Protein 5YMA (pdb70)

Structure (mmCIF, N/CA/C/O backbone):
data_5YMA
#
_entry.id   5YMA
#
_cell.length_a   99.122
_cell.length_b   99.122
_cell.length_c   90.179
_cell.angle_alpha   90.00
_cell.angle_beta   90.00
_cell.angle_gamma   120.00
#
_symmetry.space_group_name_H-M   'P 62'
#
loop_
_atom_site.group_PDB
_atom_site.id
_atom_site.type_symbol
_atom_site.label_atom_id
_atom_site.label_alt_id
_atom_site.label_comp_id
_atom_site.label_asym_id
_atom_site.label_entity_id
_atom_site.label_seq_id
_atom_site.pdbx_PDB_ins_code
_atom_site.Cartn_x
_atom_site.Cartn_y
_atom_site.Cartn_z
_atom_site.occupancy
_atom_site.B_iso_or_equiv
_atom_site.auth_seq_id
_atom_site.auth_comp_id
_atom_site.auth_asym_id
_atom_site.auth_atom_id
_atom_site.pdbx_PDB_model_num
ATOM 1 N N . GLU A 1 47 ? 34.765 34.054 7.677 1.00 24.28 47 GLU A N 1
ATOM 2 C CA . GLU A 1 47 ? 34.099 32.974 6.934 1.00 28.57 47 GLU A CA 1
ATOM 3 C C . GLU A 1 47 ? 32.592 33.237 6.754 1.00 24.92 47 GLU A C 1
ATOM 4 O O . GLU A 1 47 ? 31.948 33.741 7.671 1.00 25.25 47 GLU A O 1
ATOM 10 N N . SER A 1 48 ? 32.026 32.899 5.589 1.00 21.54 48 SER A N 1
ATOM 11 C CA . SER A 1 48 ? 30.613 33.159 5.316 1.00 20.41 48 SER A CA 1
ATOM 12 C C . SER A 1 48 ? 29.772 31.939 5.694 1.00 21.94 48 SER A C 1
ATOM 13 O O . SER A 1 48 ? 30.296 30.929 6.166 1.00 25.61 48 SER A O 1
ATOM 16 N N . LEU A 1 49 ? 28.448 32.016 5.508 1.00 19.27 49 LEU A N 1
ATOM 17 C CA . LEU A 1 49 ? 27.629 30.862 5.875 1.00 19.31 49 LEU A CA 1
ATOM 18 C C . LEU A 1 49 ? 27.923 29.683 4.954 1.00 21.44 49 LEU A C 1
ATOM 19 O O . LEU A 1 49 ? 28.221 28.577 5.423 1.00 19.54 49 LEU A O 1
ATOM 24 N N . GLY A 1 50 ? 27.871 29.915 3.634 1.00 21.11 50 GLY A N 1
ATOM 25 C CA . GLY A 1 50 ? 28.136 28.848 2.679 1.00 17.23 50 GLY A CA 1
ATOM 26 C C . GLY A 1 50 ? 29.507 28.227 2.841 1.00 15.02 50 GLY A C 1
ATOM 27 O O . GLY A 1 50 ? 29.699 27.045 2.546 1.00 16.95 50 GLY A O 1
ATOM 28 N N . ALA A 1 51 ? 30.478 29.000 3.314 1.00 13.97 51 ALA A N 1
ATOM 29 C CA . ALA A 1 51 ? 31.774 28.408 3.617 1.00 13.76 51 ALA A CA 1
ATOM 30 C C . ALA A 1 51 ? 31.686 27.472 4.812 1.00 16.29 51 ALA A C 1
ATOM 31 O O . ALA A 1 51 ? 32.275 26.389 4.794 1.00 17.61 51 ALA A O 1
ATOM 33 N N . ILE A 1 52 ? 30.964 27.869 5.864 1.00 18.62 52 ILE A N 1
ATOM 34 C CA . ILE A 1 52 ? 30.829 26.991 7.024 1.00 19.25 52 ILE A CA 1
ATOM 35 C C . ILE A 1 52 ? 30.002 25.772 6.665 1.00 18.50 52 ILE A C 1
ATOM 36 O O . ILE A 1 52 ? 30.308 24.649 7.087 1.00 18.91 52 ILE A O 1
ATOM 41 N N . LYS A 1 53 ? 28.929 25.974 5.904 1.00 16.76 53 LYS A N 1
ATOM 42 C CA . LYS A 1 53 ? 28.153 24.834 5.453 1.00 16.74 53 LYS A CA 1
ATOM 43 C C . LYS A 1 53 ? 29.033 23.864 4.678 1.00 19.83 53 LYS A C 1
ATOM 44 O O . LYS A 1 53 ? 29.004 22.657 4.937 1.00 26.54 53 LYS A O 1
ATOM 50 N N . LYS A 1 54 ? 29.886 24.372 3.783 1.00 16.81 54 LYS A N 1
ATOM 51 C CA . LYS A 1 54 ? 30.734 23.469 3.005 1.00 16.95 54 LYS A CA 1
ATOM 52 C C . LYS A 1 54 ? 31.755 22.739 3.891 1.00 17.61 54 LYS A C 1
ATOM 53 O O . LYS A 1 54 ? 31.937 21.526 3.748 1.00 16.33 54 LYS A O 1
ATOM 59 N N . ARG A 1 55 ? 32.410 23.442 4.832 1.00 19.09 55 ARG A N 1
ATOM 60 C CA . ARG A 1 55 ? 33.354 22.771 5.733 1.00 16.18 55 ARG A CA 1
ATOM 61 C C . ARG A 1 55 ? 32.678 21.669 6.524 1.00 18.64 55 ARG A C 1
ATOM 62 O O . ARG A 1 55 ? 33.304 20.653 6.837 1.00 20.50 55 ARG A O 1
ATOM 70 N N . ALA A 1 56 ? 31.410 21.853 6.867 1.00 19.53 56 ALA A N 1
ATOM 71 C CA . ALA A 1 56 ? 30.718 20.852 7.662 1.00 22.13 56 ALA A CA 1
ATOM 72 C C . ALA A 1 56 ? 30.271 19.675 6.803 1.00 22.31 56 ALA A C 1
ATOM 73 O O . ALA A 1 56 ? 30.554 18.521 7.134 1.00 25.73 56 ALA A O 1
ATOM 75 N N . ARG A 1 57 ? 29.580 19.944 5.692 1.00 21.19 57 ARG A N 1
ATOM 76 C CA . ARG A 1 57 ? 29.210 18.859 4.788 1.00 24.41 57 ARG A CA 1
ATOM 77 C C . ARG A 1 57 ? 30.431 18.090 4.312 1.00 23.12 57 ARG A C 1
ATOM 78 O O . ARG A 1 57 ? 30.312 16.916 3.949 1.00 27.08 57 ARG A O 1
ATOM 86 N N . ALA A 1 58 ? 31.604 18.719 4.332 1.00 23.57 58 ALA A N 1
ATOM 87 C CA . ALA A 1 58 ? 32.847 18.062 3.965 1.00 16.95 58 ALA A CA 1
ATOM 88 C C . ALA A 1 58 ? 33.419 17.243 5.109 1.00 18.62 58 ALA A C 1
ATOM 89 O O . ALA A 1 58 ? 33.882 16.127 4.880 1.00 24.28 58 ALA A O 1
ATOM 91 N N . ILE A 1 59 ? 33.403 17.769 6.338 1.00 21.08 59 ILE A N 1
ATOM 92 C CA . ILE A 1 59 ? 33.925 17.009 7.474 1.00 22.08 59 ILE A CA 1
ATOM 93 C C . ILE A 1 59 ? 33.093 15.760 7.722 1.00 25.32 59 ILE A C 1
ATOM 94 O O . ILE A 1 59 ? 33.611 14.739 8.194 1.00 26.61 59 ILE A O 1
ATOM 99 N N . GLU A 1 60 ? 31.802 15.802 7.395 1.00 27.34 60 GLU A N 1
ATOM 100 C CA . GLU A 1 60 ? 30.991 14.601 7.539 1.00 28.59 60 GLU A CA 1
ATOM 101 C C . GLU A 1 60 ? 31.254 13.611 6.403 1.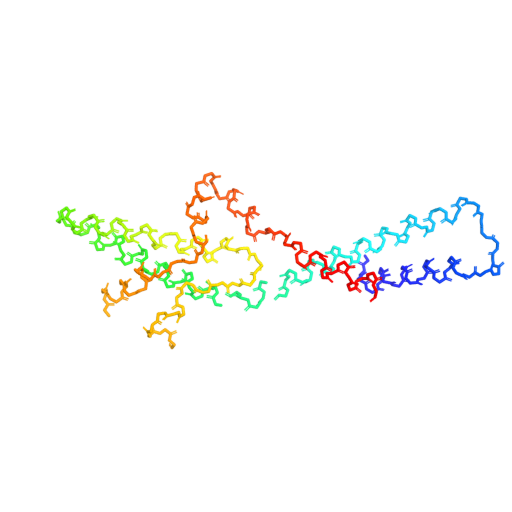00 33.67 60 GLU A C 1
ATOM 102 O O . GLU A 1 60 ? 31.576 12.447 6.666 1.00 41.23 60 GLU A O 1
ATOM 108 N N . ARG A 1 61 ? 31.171 14.058 5.135 1.00 32.65 61 ARG A N 1
ATOM 109 C CA . ARG A 1 61 ? 31.532 13.199 4.004 1.00 25.78 61 ARG A CA 1
ATOM 110 C C . ARG A 1 61 ? 32.908 12.576 4.195 1.00 28.97 61 ARG A C 1
ATOM 111 O O . ARG A 1 61 ? 33.199 11.536 3.603 1.00 38.46 61 ARG A O 1
ATOM 119 N N . LEU A 1 62 ? 33.736 13.155 5.062 1.00 27.10 62 LEU A N 1
ATOM 120 C CA . LEU A 1 62 ? 35.071 12.641 5.320 1.00 27.30 62 LEU A CA 1
ATOM 121 C C . LEU A 1 62 ? 35.060 11.522 6.352 1.00 37.37 62 LEU A C 1
ATOM 122 O O . LEU A 1 62 ? 35.777 10.529 6.199 1.00 51.30 62 LEU A O 1
ATOM 127 N N . LEU A 1 63 ? 34.272 11.662 7.417 1.00 38.35 63 LEU A N 1
ATOM 128 C CA . LEU A 1 63 ? 34.148 10.570 8.378 1.00 40.20 63 LEU A CA 1
ATOM 129 C C . LEU A 1 63 ? 33.495 9.353 7.740 1.00 45.77 63 LEU A C 1
ATOM 130 O O . LEU A 1 63 ? 33.903 8.212 7.996 1.00 52.59 63 LEU A O 1
ATOM 135 N N . ALA A 1 64 ? 32.491 9.587 6.886 1.00 43.76 64 ALA A N 1
ATOM 136 C CA . ALA A 1 64 ? 31.811 8.531 6.145 1.00 46.93 64 ALA A CA 1
ATOM 137 C C . ALA A 1 64 ? 32.670 7.912 5.049 1.00 61.71 64 ALA A C 1
ATOM 138 O O . ALA A 1 64 ? 32.303 6.851 4.529 1.00 61.87 64 ALA A O 1
ATOM 140 N N . ARG A 1 65 ? 33.773 8.558 4.656 1.00 70.33 65 ARG A N 1
ATOM 141 C CA . ARG A 1 65 ? 34.665 7.981 3.653 1.00 65.55 65 ARG A CA 1
ATOM 142 C C . ARG A 1 65 ? 35.448 6.848 4.305 1.00 70.84 65 ARG A C 1
ATOM 143 O O . ARG A 1 65 ? 36.259 7.076 5.213 1.00 57.63 65 ARG A O 1
ATOM 151 N N . ASP A 1 66 ? 35.182 5.620 3.843 1.00 83.27 66 ASP A N 1
ATOM 152 C CA . ASP A 1 66 ? 35.683 4.413 4.491 1.00 77.29 66 ASP A CA 1
ATOM 153 C C . ASP A 1 66 ? 37.153 4.164 4.173 1.00 79.23 66 ASP A C 1
ATOM 154 O O . ASP A 1 66 ? 37.950 3.924 5.089 1.00 74.86 66 ASP A O 1
ATOM 159 N N . ASN A 1 67 ? 37.522 4.227 2.880 1.00 87.77 67 ASN A N 1
ATOM 160 C CA . ASN A 1 67 ? 38.856 3.911 2.352 1.00 78.27 67 ASN A CA 1
ATOM 161 C C . ASN A 1 67 ? 39.985 4.354 3.290 1.00 69.12 67 ASN A C 1
ATOM 162 O O . ASN A 1 67 ? 40.719 3.523 3.841 1.00 58.28 67 ASN A O 1
ATOM 167 N N . LEU A 1 68 ? 40.121 5.662 3.481 1.00 75.97 68 LEU A N 1
ATOM 168 C CA . LEU A 1 68 ? 41.111 6.218 4.395 1.00 71.46 68 LEU A CA 1
ATOM 169 C C . LEU A 1 68 ? 40.947 5.650 5.792 1.00 71.85 68 LEU A C 1
ATOM 170 O O . LEU A 1 68 ? 39.872 5.738 6.400 1.00 72.53 68 LEU A O 1
ATOM 175 N N . LYS A 1 69 ? 42.020 5.070 6.298 1.00 64.05 69 LYS A N 1
ATOM 176 C CA . LYS A 1 69 ? 42.043 4.589 7.670 1.00 68.59 69 LYS A CA 1
ATOM 177 C C . LYS A 1 69 ? 42.407 5.788 8.535 1.00 59.25 69 LYS A C 1
ATOM 178 O O . LYS A 1 69 ? 43.565 6.208 8.574 1.00 58.72 69 LYS A O 1
ATOM 184 N N . LEU A 1 70 ? 41.360 6.406 9.222 1.00 55.38 70 LEU A N 1
ATOM 185 C CA . LEU A 1 70 ? 41.798 7.569 9.988 1.00 59.63 70 LEU A CA 1
ATOM 186 C C . LEU A 1 70 ? 41.911 7.225 11.469 1.00 54.43 70 LEU A C 1
ATOM 187 O O . LEU A 1 70 ? 41.079 6.473 11.992 1.00 51.73 70 LEU A O 1
ATOM 192 N N . PRO A 1 71 ? 42.931 7.796 12.164 1.00 55.11 71 PRO A N 1
ATOM 193 C CA . PRO A 1 71 ? 43.263 7.352 13.531 1.00 59.21 71 PRO A CA 1
ATOM 194 C C . PRO A 1 71 ? 42.124 7.384 14.540 1.00 60.46 71 PRO A C 1
ATOM 195 O O . PRO A 1 71 ? 40.985 7.760 14.242 1.00 60.08 71 PRO A O 1
ATOM 199 N N . ALA A 1 72 ? 42.445 6.964 15.762 1.00 65.96 72 ALA A N 1
ATOM 200 C CA . ALA A 1 72 ? 41.552 7.215 16.885 1.00 73.66 72 ALA A CA 1
ATOM 201 C C . ALA A 1 72 ? 41.333 8.711 17.060 1.00 69.09 72 ALA A C 1
ATOM 202 O O . ALA A 1 72 ? 40.202 9.206 16.966 1.00 61.99 72 ALA A O 1
ATOM 204 N N . ASN A 1 73 ? 42.427 9.447 17.289 1.00 68.77 73 ASN A N 1
ATOM 205 C CA . ASN A 1 73 ? 42.348 10.877 17.577 1.00 69.90 73 ASN A CA 1
ATOM 206 C C . ASN A 1 73 ? 41.648 11.634 16.460 1.00 70.04 73 ASN A C 1
ATOM 207 O O . ASN A 1 73 ? 40.604 12.263 16.674 1.00 66.11 73 ASN A O 1
ATOM 212 N N . LYS A 1 74 ? 42.211 11.585 15.263 1.00 66.68 74 LYS A N 1
ATOM 213 C CA . LYS A 1 74 ? 41.672 12.440 14.225 1.00 63.18 74 LYS A CA 1
ATOM 214 C C . LYS A 1 74 ? 40.260 12.067 13.793 1.00 61.87 74 LYS A C 1
ATOM 215 O O . LYS A 1 74 ? 39.791 12.694 12.859 1.00 62.95 74 LYS A O 1
ATOM 221 N N . GLN A 1 75 ? 39.519 11.124 14.376 1.00 62.32 75 GLN A N 1
ATOM 222 C CA . GLN A 1 75 ? 38.071 11.123 14.215 1.00 62.43 75 GLN A CA 1
ATOM 223 C C . GLN A 1 75 ? 37.356 11.766 15.392 1.00 68.77 75 GLN A C 1
ATOM 224 O O . GLN A 1 75 ? 36.212 12.209 15.241 1.00 62.16 75 GLN A O 1
ATOM 230 N N . LYS A 1 76 ? 38.004 11.824 16.558 1.00 68.80 76 LYS A N 1
ATOM 231 C CA . LYS A 1 76 ? 37.523 12.684 17.632 1.00 64.01 76 LYS A CA 1
ATOM 232 C C . LYS A 1 76 ? 37.472 14.130 17.161 1.00 63.87 76 LYS A C 1
ATOM 233 O O . LYS A 1 76 ? 36.394 14.733 17.090 1.00 63.97 76 LYS A O 1
ATOM 239 N N . GLU A 1 77 ? 38.635 14.685 16.788 1.00 54.65 77 GLU A N 1
ATOM 240 C CA . GLU A 1 77 ? 38.705 16.067 16.319 1.00 46.61 77 GLU A CA 1
ATOM 241 C C . GLU A 1 77 ? 37.735 16.323 15.171 1.00 45.44 77 GLU A C 1
ATOM 242 O O . GLU A 1 77 ? 37.058 17.356 15.137 1.00 43.19 77 GLU A O 1
ATOM 248 N N . LEU A 1 78 ? 37.641 15.386 14.226 1.00 52.02 78 LEU A N 1
ATOM 249 C CA . LEU A 1 78 ? 36.719 15.562 13.108 1.00 52.21 78 LEU A CA 1
ATOM 250 C C . LEU A 1 78 ? 35.267 15.669 13.562 1.00 47.72 78 LEU A C 1
ATOM 251 O O . LEU A 1 78 ? 34.430 16.190 12.818 1.00 43.91 78 LEU A O 1
ATOM 256 N N . GLU A 1 79 ? 34.941 15.192 14.758 1.00 50.02 79 GLU A N 1
ATOM 257 C CA . GLU A 1 79 ? 33.587 15.372 15.262 1.00 51.87 79 GLU A CA 1
ATOM 258 C C . GLU A 1 79 ? 33.436 16.591 16.160 1.00 46.40 79 GLU A C 1
ATOM 259 O O . GLU A 1 79 ? 32.377 17.229 16.132 1.00 39.61 79 GLU A O 1
ATOM 265 N N . ARG A 1 80 ? 34.467 16.934 16.939 1.00 41.50 80 ARG A N 1
ATOM 266 C CA . ARG A 1 80 ? 34.532 18.250 17.562 1.00 36.14 80 ARG A CA 1
ATOM 267 C C . ARG A 1 80 ? 34.312 19.346 16.522 1.00 42.42 80 ARG A C 1
ATOM 268 O O . ARG A 1 80 ? 33.384 20.159 16.630 1.00 41.45 80 ARG A O 1
ATOM 276 N N . GLU A 1 81 ? 35.155 19.363 15.487 1.00 43.76 81 GLU A N 1
ATOM 277 C CA . GLU A 1 81 ? 35.014 20.352 14.425 1.00 35.53 81 GLU A CA 1
ATOM 278 C C . GLU A 1 81 ? 33.638 20.296 13.779 1.00 30.18 81 GLU A C 1
ATOM 279 O O . GLU A 1 81 ? 33.049 21.336 13.485 1.00 30.82 81 GLU A O 1
ATOM 285 N N . LEU A 1 82 ? 33.109 19.095 13.539 1.00 31.90 82 LEU A N 1
ATOM 286 C CA . LEU A 1 82 ? 31.813 19.021 12.874 1.00 31.09 82 LEU A CA 1
ATOM 287 C C . LEU A 1 82 ? 30.723 19.664 13.712 1.00 33.89 82 LEU A C 1
ATOM 288 O O . LEU A 1 82 ? 29.693 20.075 13.169 1.00 34.37 82 LEU A O 1
ATOM 293 N N . LYS A 1 83 ? 30.929 19.786 15.016 1.00 35.35 83 LYS A N 1
ATOM 294 C CA . LYS A 1 83 ? 29.902 20.425 15.817 1.00 32.10 83 LYS A CA 1
ATOM 295 C C . LYS A 1 83 ? 30.122 21.931 15.921 1.00 32.54 83 LYS A C 1
ATOM 296 O O . LYS A 1 83 ? 29.159 22.695 15.776 1.00 32.71 83 LYS A O 1
ATOM 302 N N . ALA A 1 84 ? 31.374 22.381 16.107 1.00 31.48 84 ALA A N 1
ATOM 303 C CA . ALA A 1 84 ? 31.654 23.817 16.103 1.00 27.57 84 ALA A CA 1
ATOM 304 C C . ALA A 1 84 ? 31.099 24.491 14.854 1.00 33.22 84 ALA A C 1
ATOM 305 O O . ALA A 1 84 ? 30.659 25.646 14.917 1.00 36.91 84 ALA A O 1
ATOM 307 N N . HIS A 1 85 ? 31.082 23.781 13.719 1.00 30.93 85 HIS A N 1
ATOM 308 C CA . HIS A 1 85 ? 30.493 24.348 12.510 1.00 30.98 85 HIS A CA 1
ATOM 309 C C . HIS A 1 85 ? 28.978 24.23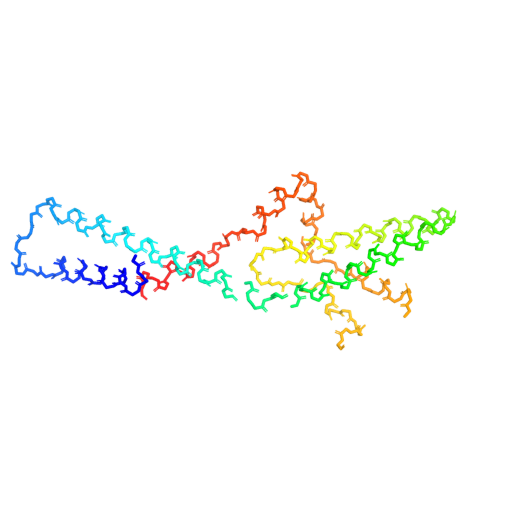8 12.547 1.00 25.08 85 HIS A C 1
ATOM 310 O O . HIS A 1 85 ? 28.280 25.186 12.181 1.00 24.59 85 HIS A O 1
ATOM 317 N N . LYS A 1 86 ? 28.454 23.087 12.971 1.00 30.41 86 LYS A N 1
ATOM 318 C CA . LYS A 1 86 ? 27.006 22.939 13.088 1.00 33.93 86 LYS A CA 1
ATOM 319 C C . LYS A 1 86 ? 26.450 23.938 14.092 1.00 34.00 86 LYS A C 1
ATOM 320 O O . LYS A 1 86 ? 25.372 24.507 13.884 1.00 31.66 86 LYS A O 1
ATOM 326 N N . GLU A 1 87 ? 27.184 24.172 15.182 1.00 33.09 87 GLU A N 1
ATOM 327 C CA . GLU A 1 87 ? 26.769 25.172 16.154 1.00 31.72 87 GLU A CA 1
ATOM 328 C C . GLU A 1 87 ? 26.750 26.559 15.527 1.00 32.81 87 GLU A C 1
ATOM 329 O O . GLU A 1 87 ? 25.735 27.262 15.589 1.00 31.84 87 GLU A O 1
ATOM 335 N N . ARG A 1 88 ? 27.864 26.963 14.896 1.00 31.65 88 ARG A N 1
ATOM 336 C CA . ARG A 1 88 ? 27.933 28.293 14.290 1.00 29.85 88 ARG A CA 1
ATOM 337 C C . ARG A 1 88 ? 26.888 28.480 13.188 1.00 21.23 88 ARG A C 1
ATOM 338 O O . ARG A 1 88 ? 26.349 29.577 13.033 1.00 18.43 88 ARG A O 1
ATOM 346 N N . ILE A 1 89 ? 26.567 27.426 12.434 1.00 21.26 89 ILE A N 1
ATOM 347 C CA . ILE A 1 89 ? 25.510 27.517 11.430 1.00 18.55 89 ILE A CA 1
ATOM 348 C C . ILE A 1 89 ? 24.169 27.819 12.075 1.00 23.38 89 ILE A C 1
ATOM 349 O O . ILE A 1 89 ? 23.271 28.377 11.431 1.00 22.58 89 ILE A O 1
ATOM 354 N N . LYS A 1 90 ? 23.995 27.443 13.345 1.00 29.82 90 LYS A N 1
ATOM 355 C CA . LYS A 1 90 ? 22.735 27.735 14.023 1.00 29.84 90 LYS A CA 1
ATOM 356 C C . LYS A 1 90 ? 22.689 29.186 14.498 1.00 28.50 90 LYS A C 1
ATOM 357 O O . LYS A 1 90 ? 21.733 29.912 14.190 1.00 26.60 90 LYS A O 1
ATOM 363 N N . ASP A 1 91 ? 23.729 29.633 15.224 1.00 25.79 91 ASP A N 1
ATOM 364 C CA . ASP A 1 91 ? 23.777 31.022 15.681 1.00 23.13 91 ASP A CA 1
ATOM 365 C C . ASP A 1 91 ? 23.544 31.965 14.522 1.00 21.80 91 ASP A C 1
ATOM 366 O O . ASP A 1 91 ? 22.856 32.979 14.662 1.00 25.75 91 ASP A O 1
ATOM 371 N N . ILE A 1 92 ? 24.076 31.615 13.355 1.00 23.25 92 ILE A N 1
ATOM 372 C CA . ILE A 1 92 ? 23.863 32.415 12.155 1.00 22.73 92 ILE A CA 1
ATOM 373 C C . ILE A 1 92 ? 22.402 32.348 11.724 1.00 24.11 92 ILE A C 1
ATOM 374 O O . ILE A 1 92 ? 21.763 33.373 11.463 1.00 27.07 92 ILE A O 1
ATOM 379 N N . GLU A 1 93 ? 21.853 31.141 11.630 1.00 23.01 93 GLU A N 1
ATOM 380 C CA . GLU A 1 93 ? 20.468 31.019 11.203 1.00 26.71 93 GLU A CA 1
ATOM 381 C C . GLU A 1 93 ? 19.508 31.591 12.235 1.00 28.06 93 GLU A C 1
ATOM 382 O O . GLU A 1 93 ? 18.377 31.960 11.890 1.00 23.89 93 GLU A O 1
ATOM 388 N N . PHE A 1 94 ? 19.944 31.671 13.493 1.00 27.68 94 PHE A N 1
ATOM 389 C CA . PHE A 1 94 ? 19.132 32.280 14.536 1.00 27.52 94 PHE A CA 1
ATOM 390 C C . PHE A 1 94 ? 19.089 33.794 14.372 1.00 25.14 94 PHE A C 1
ATOM 391 O O . PHE A 1 94 ? 18.009 34.388 14.239 1.00 22.72 94 PHE A O 1
ATOM 399 N N . LYS A 1 95 ? 20.266 34.433 14.377 1.00 21.33 95 LYS A N 1
ATOM 400 C CA . LYS A 1 95 ? 20.366 35.842 14.018 1.00 20.79 95 LYS A CA 1
ATOM 401 C C . LYS A 1 95 ? 19.583 36.160 12.750 1.00 20.81 95 LYS A C 1
ATOM 402 O O . LYS A 1 95 ? 19.077 37.274 12.600 1.00 21.52 95 LYS A O 1
ATOM 408 N N . ARG A 1 96 ? 19.467 35.203 11.830 1.00 19.04 96 ARG A N 1
ATOM 409 C CA . ARG A 1 96 ? 18.699 35.450 10.617 1.00 21.20 96 ARG A CA 1
ATOM 410 C C . ARG A 1 96 ? 17.209 35.443 10.900 1.00 25.63 96 ARG A C 1
ATOM 411 O O . ARG A 1 96 ? 16.489 36.366 10.498 1.00 23.99 96 ARG A O 1
ATOM 419 N N . GLU A 1 97 ? 16.724 34.377 11.551 1.00 29.52 97 GLU A N 1
ATOM 420 C CA . GLU A 1 97 ? 15.304 34.290 11.874 1.00 28.91 97 GLU A CA 1
ATOM 421 C C . GLU A 1 97 ? 14.891 35.476 12.722 1.00 25.64 97 GLU A C 1
ATOM 422 O O . GLU A 1 97 ? 13.838 36.086 12.491 1.00 23.75 97 GLU A O 1
ATOM 428 N N . ARG A 1 98 ? 15.736 35.837 13.685 1.00 22.31 98 ARG A N 1
ATOM 429 C CA . ARG A 1 98 ? 15.500 37.033 14.475 1.00 21.29 98 ARG A CA 1
ATOM 430 C C . ARG A 1 98 ? 15.241 38.231 13.582 1.00 19.89 98 ARG A C 1
ATOM 431 O O . ARG A 1 98 ? 14.244 38.939 13.738 1.00 21.51 98 ARG A O 1
ATOM 439 N N . SER A 1 99 ? 16.116 38.450 12.609 1.00 19.69 99 SER A N 1
ATOM 440 C CA . SER A 1 99 ? 15.999 39.651 11.805 1.00 16.58 99 SER A CA 1
ATOM 441 C C . SER A 1 99 ? 14.837 39.562 10.833 1.00 19.88 99 SER A C 1
ATOM 442 O O . SER A 1 99 ? 14.216 40.583 10.528 1.00 21.88 99 SER A O 1
ATOM 445 N N . LYS A 1 100 ? 14.499 38.363 10.358 1.00 23.08 100 LYS A N 1
ATOM 446 C CA . LYS A 1 100 ? 13.240 38.220 9.632 1.00 19.73 100 LYS A CA 1
ATOM 447 C C . LYS A 1 100 ? 12.079 38.743 10.463 1.00 16.36 100 LYS A C 1
ATOM 448 O O . LYS A 1 100 ? 11.174 39.396 9.936 1.00 14.73 100 LYS A O 1
ATOM 462 N N . ILE A 1 102 ? 11.795 40.913 13.448 1.00 20.52 102 ILE A N 1
ATOM 463 C CA . ILE A 1 102 ? 11.828 42.367 13.575 1.00 15.48 102 ILE A CA 1
ATOM 464 C C . ILE A 1 102 ? 11.368 43.014 12.279 1.00 17.69 102 ILE A C 1
ATOM 465 O O . ILE A 1 102 ? 10.529 43.922 12.275 1.00 18.43 102 ILE A O 1
ATOM 470 N N . SER A 1 103 ? 11.884 42.514 11.153 1.00 20.98 103 SER A N 1
ATOM 471 C CA . SER A 1 103 ? 11.518 43.068 9.854 1.00 21.86 103 SER A CA 1
ATOM 472 C C . SER A 1 103 ? 10.020 42.982 9.601 1.00 19.60 103 SER A C 1
ATOM 473 O O . SER A 1 103 ? 9.463 43.857 8.934 1.00 26.20 103 SER A O 1
ATOM 476 N N . LYS A 1 104 ? 9.346 41.951 10.111 1.00 16.09 104 LYS A N 1
ATOM 477 C CA . LYS A 1 104 ? 7.946 41.797 9.741 1.00 16.02 104 LYS A CA 1
ATOM 478 C C . LYS A 1 104 ? 7.066 42.770 10.509 1.00 22.83 104 LYS A C 1
ATOM 479 O O . LYS A 1 104 ? 6.221 43.465 9.923 1.00 23.45 104 LYS A O 1
ATOM 485 N N . TYR A 1 105 ? 7.267 42.835 11.824 1.00 25.16 105 TYR A N 1
ATOM 486 C CA . TYR A 1 105 ? 6.372 43.548 12.722 1.00 21.98 105 TYR A CA 1
ATOM 487 C C . TYR A 1 105 ? 6.778 44.984 12.954 1.00 23.65 105 TYR A C 1
ATOM 488 O O . TYR A 1 105 ? 5.989 45.742 13.538 1.00 21.15 105 TYR A O 1
ATOM 497 N N . HIS A 1 106 ? 7.969 45.380 12.491 1.00 22.55 106 HIS A N 1
ATOM 498 C CA . HIS A 1 106 ? 8.429 46.728 12.770 1.00 19.87 106 HIS A CA 1
ATOM 499 C C . HIS A 1 106 ? 7.414 47.775 12.357 1.00 19.30 106 HIS A C 1
ATOM 500 O O . HIS A 1 106 ? 7.295 48.809 13.016 1.00 19.55 106 HIS A O 1
ATOM 515 N N . VAL A 1 108 ? 3.928 47.540 12.160 1.00 19.95 108 VAL A N 1
ATOM 516 C CA . VAL A 1 108 ? 2.749 47.612 13.011 1.00 15.19 108 VAL A CA 1
ATOM 517 C C . VAL A 1 108 ? 3.134 48.090 14.409 1.00 11.00 108 VAL A C 1
ATOM 518 O O . VAL A 1 108 ? 2.442 48.926 14.994 1.00 9.00 108 VAL A O 1
ATOM 522 N N . ARG A 1 109 ? 4.276 47.630 14.939 1.00 11.30 109 ARG A N 1
ATOM 523 C CA . ARG A 1 109 ? 4.753 48.159 16.221 1.00 11.39 109 ARG A CA 1
ATOM 524 C C . ARG A 1 109 ? 5.020 49.644 16.132 1.00 13.81 109 ARG A C 1
ATOM 525 O O . ARG A 1 109 ? 4.745 50.391 17.075 1.00 11.68 109 ARG A O 1
ATOM 533 N N . PHE A 1 110 ? 5.601 50.083 15.020 1.00 16.86 110 PHE A N 1
ATOM 534 C CA . PHE A 1 110 ? 5.980 51.478 14.898 1.00 12.68 110 PHE A CA 1
ATOM 535 C C . PHE A 1 110 ? 4.757 52.375 14.973 1.00 12.82 110 PHE A C 1
ATOM 536 O O . PHE A 1 110 ? 4.731 53.348 15.738 1.00 14.66 110 PHE A O 1
ATOM 544 N N . PHE A 1 111 ? 3.726 52.056 14.192 1.00 11.83 111 PHE A N 1
ATOM 545 C CA . PHE A 1 111 ? 2.524 52.880 14.194 1.00 11.44 111 PHE A CA 1
ATOM 546 C C . PHE A 1 111 ? 1.865 52.921 15.565 1.00 10.40 111 PHE A C 1
ATOM 547 O O . PHE A 1 111 ? 1.413 53.976 16.011 1.00 13.54 111 PHE A O 1
ATOM 555 N N . GLU A 1 112 ? 1.784 51.786 16.248 1.00 9.96 112 GLU A N 1
ATOM 556 C CA . GLU A 1 112 ? 1.183 51.799 17.573 1.00 7.87 112 GLU A CA 1
ATOM 557 C C . GLU A 1 112 ? 1.994 52.650 18.527 1.00 8.55 112 GLU A C 1
ATOM 558 O O . GLU A 1 112 ? 1.433 53.414 19.314 1.00 9.10 112 GLU A O 1
ATOM 564 N N . ARG A 1 113 ? 3.319 52.518 18.472 1.00 11.37 113 ARG A N 1
ATOM 565 C CA . ARG A 1 113 ? 4.205 53.324 19.300 1.00 10.51 113 ARG A CA 1
ATOM 566 C C . ARG A 1 113 ? 3.993 54.806 19.055 1.00 10.93 113 ARG A C 1
ATOM 567 O O . ARG A 1 113 ? 4.188 55.616 19.964 1.00 11.43 113 ARG A O 1
ATOM 575 N N . ARG A 1 114 ? 3.579 55.180 17.844 1.00 12.22 114 ARG A N 1
ATOM 576 C CA . ARG A 1 114 ? 3.306 56.583 17.562 1.00 11.10 114 ARG A CA 1
ATOM 577 C C . ARG A 1 114 ? 1.944 57.018 18.088 1.00 10.48 114 ARG A C 1
ATOM 578 O O . ARG A 1 114 ? 1.829 58.106 18.650 1.00 11.91 114 ARG A O 1
ATOM 586 N N . LYS A 1 115 ? 0.906 56.196 17.909 1.00 9.35 115 LYS A N 1
ATOM 587 C CA . LYS A 1 115 ? -0.411 56.525 18.447 1.00 9.42 115 LYS A CA 1
ATOM 588 C C . LYS A 1 115 ? -0.344 56.681 19.959 1.00 14.27 115 LYS A C 1
ATOM 589 O O . LYS A 1 115 ? -0.849 57.662 20.523 1.00 15.93 115 LYS A O 1
ATOM 595 N N . ALA A 1 116 ? 0.283 55.709 20.632 1.00 15.48 116 ALA A N 1
ATOM 596 C CA . ALA A 1 116 ? 0.508 55.795 22.068 1.00 8.90 116 ALA A CA 1
ATOM 597 C C . ALA A 1 116 ? 1.169 57.110 22.420 1.00 11.95 116 ALA A C 1
ATOM 598 O O . ALA A 1 116 ? 0.654 57.866 23.244 1.00 20.25 116 ALA A O 1
ATOM 600 N N . LEU A 1 117 ? 2.285 57.429 21.754 1.00 10.86 117 LEU A N 1
ATOM 601 C CA . LEU A 1 117 ? 3.035 58.645 22.066 1.00 9.83 117 LEU A CA 1
ATOM 602 C C . LEU A 1 117 ? 2.196 59.903 21.901 1.00 12.94 117 LEU A C 1
ATOM 603 O O . LEU A 1 117 ? 2.387 60.873 22.634 1.00 15.03 117 LEU A O 1
ATOM 608 N N . ARG A 1 118 ? 1.280 59.921 20.934 1.00 14.92 118 ARG A N 1
ATOM 609 C CA . ARG A 1 118 ? 0.396 61.072 20.792 1.00 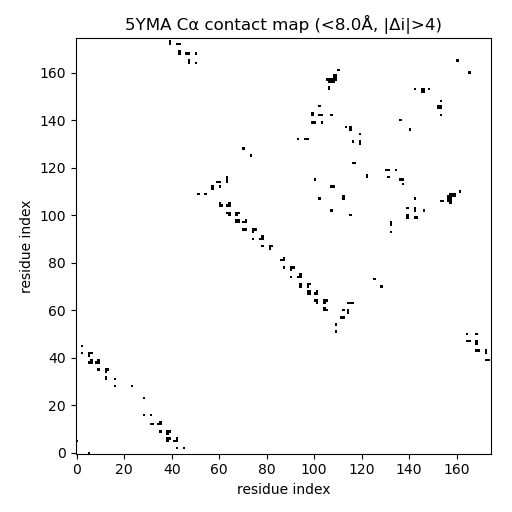15.99 118 ARG A CA 1
ATOM 610 C C . ARG A 1 118 ? -0.623 61.125 21.913 1.00 20.15 118 ARG A C 1
ATOM 611 O O . ARG A 1 118 ? -1.004 62.214 22.351 1.00 27.33 118 ARG A O 1
ATOM 619 N N . PHE A 1 119 ? -1.100 59.969 22.363 1.00 16.26 119 PHE A N 1
ATOM 620 C CA . PHE A 1 119 ? -1.993 59.941 23.514 1.00 17.99 119 PHE A CA 1
ATOM 621 C C . PHE A 1 119 ? -1.293 60.431 24.771 1.00 16.05 119 PHE A C 1
ATOM 622 O O . PHE A 1 119 ? -1.783 61.329 25.461 1.00 15.80 119 PHE A O 1
ATOM 630 N N . ALA A 1 120 ? -0.148 59.831 25.090 1.00 18.26 120 ALA A N 1
ATOM 631 C CA . ALA A 1 120 ? 0.589 60.212 26.286 1.00 20.01 120 ALA A CA 1
ATOM 632 C C . ALA A 1 120 ? 0.883 61.704 26.306 1.00 27.90 120 ALA A C 1
ATOM 633 O O . ALA A 1 120 ? 0.943 62.307 27.381 1.00 38.82 120 ALA A O 1
ATOM 635 N N . GLN A 1 121 ? 1.037 62.329 25.142 1.00 28.17 121 GLN A N 1
ATOM 636 C CA . GLN A 1 121 ? 1.289 63.763 25.140 1.00 32.11 121 GLN A CA 1
ATOM 637 C C . GLN A 1 121 ? -0.017 64.559 25.173 1.00 28.01 121 GLN A C 1
ATOM 638 O O . GLN A 1 121 ? -0.161 65.479 25.983 1.00 31.93 121 GLN A O 1
ATOM 644 N N . GLN A 1 122 ? -0.987 64.210 24.321 1.00 25.86 122 GLN A N 1
ATOM 645 C CA . GLN A 1 122 ? -2.335 64.767 24.453 1.00 33.41 122 GLN A CA 1
ATOM 646 C C . GLN A 1 122 ? -2.791 64.796 25.910 1.00 32.35 122 GLN A C 1
ATOM 647 O O . GLN A 1 122 ? -3.513 65.706 26.328 1.00 31.96 122 GLN A O 1
ATOM 653 N N . LEU A 1 123 ? -2.388 63.794 26.693 1.00 31.65 123 LEU A N 1
ATOM 654 C CA . LEU A 1 123 ? -2.885 63.645 28.054 1.00 25.67 123 LEU A CA 1
ATOM 655 C C . LEU A 1 123 ? -2.109 64.514 29.033 1.00 27.35 123 LEU A C 1
ATOM 656 O O . LEU A 1 123 ? -2.713 65.228 29.844 1.00 29.19 123 LEU A O 1
ATOM 661 N N . GLU A 1 124 ? -0.769 64.437 28.992 1.00 25.27 124 GLU A N 1
ATOM 662 C CA . GLU A 1 124 ? 0.066 65.312 29.813 1.00 28.75 124 GLU A CA 1
ATOM 663 C C . GLU A 1 124 ? -0.408 66.764 29.738 1.00 42.22 124 GLU A C 1
ATOM 664 O O . GLU A 1 124 ? -0.377 67.488 30.745 1.00 42.46 124 GLU A O 1
ATOM 670 N N . ARG A 1 125 ? -0.883 67.186 28.558 1.00 41.58 125 ARG A N 1
ATOM 671 C CA . ARG A 1 125 ? -1.381 68.543 28.339 1.00 31.60 125 ARG A CA 1
ATOM 672 C C . ARG A 1 125 ? -2.702 68.766 29.060 1.00 31.96 125 ARG A C 1
ATOM 673 O O . ARG A 1 125 ? -2.793 69.584 29.980 1.00 38.66 125 ARG A O 1
ATOM 681 N N . ARG A 1 126 ? -3.745 68.041 28.648 1.00 31.71 126 ARG A N 1
ATOM 682 C CA . ARG A 1 126 ? -5.065 68.150 29.263 1.00 30.62 126 ARG A CA 1
ATOM 683 C C . ARG A 1 126 ? -5.016 68.072 30.775 1.00 32.03 126 ARG A C 1
ATOM 684 O O . ARG A 1 126 ? -5.983 68.464 31.432 1.00 39.58 126 ARG A O 1
ATOM 692 N N . LEU A 1 127 ? -3.921 67.562 31.337 1.00 31.15 127 LEU A N 1
ATOM 693 C CA . LEU A 1 127 ? -3.758 67.383 32.772 1.00 29.80 127 LEU A CA 1
ATOM 694 C C . LEU A 1 127 ? -3.099 68.596 33.412 1.00 36.13 127 LEU A C 1
ATOM 695 O O . LEU A 1 127 ? -3.559 69.079 34.452 1.00 39.04 127 LEU A O 1
ATOM 700 N N . SER A 1 128 ? -2.013 69.091 32.802 1.00 41.08 128 SER A N 1
ATOM 701 C CA . SER A 1 128 ? -1.436 70.369 33.208 1.00 43.71 128 SER A CA 1
ATOM 702 C C . SER A 1 128 ? -2.461 71.495 33.155 1.00 38.78 128 SER A C 1
ATOM 703 O O . SER A 1 128 ? -2.255 72.534 33.789 1.00 44.59 128 SER A O 1
ATOM 706 N N . LYS A 1 129 ? -3.557 71.305 32.421 1.00 39.02 129 LYS A N 1
ATOM 707 C CA . LYS A 1 129 ? -4.707 72.200 32.460 1.00 38.22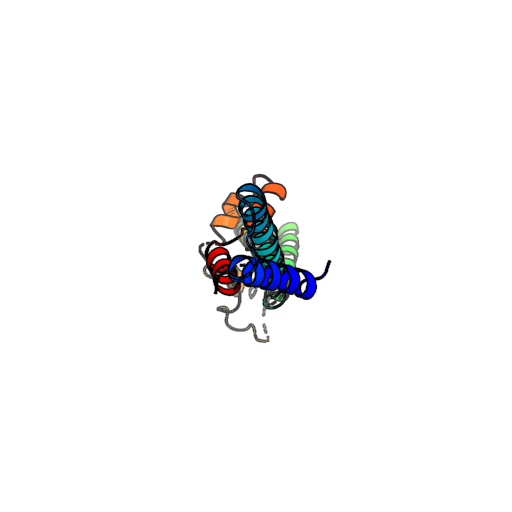 129 LYS A CA 1
ATOM 708 C C . LYS A 1 129 ? -5.683 71.818 33.582 1.00 38.79 129 LYS A C 1
ATOM 709 O O . LYS A 1 129 ? -5.905 72.604 34.507 1.00 44.41 129 LYS A O 1
ATOM 715 N N . ALA A 1 130 ? -6.233 70.598 33.539 1.00 47.26 130 ALA A N 1
ATOM 716 C CA . ALA A 1 130 ? -7.385 70.220 34.366 1.00 46.18 130 ALA A CA 1
ATOM 717 C C . ALA A 1 130 ? -7.162 70.510 35.847 1.00 42.21 130 ALA A C 1
ATOM 718 O O . ALA A 1 130 ? -6.020 70.573 36.324 1.00 37.62 130 ALA A O 1
ATOM 720 N N . THR A 1 131 ? -8.283 70.670 36.584 1.00 41.51 131 THR A N 1
ATOM 721 C CA . THR A 1 131 ? -8.250 70.965 38.023 1.00 36.85 131 THR A CA 1
ATOM 722 C C . THR A 1 131 ? -9.264 70.213 38.878 1.00 28.78 131 THR A C 1
ATOM 723 O O . THR A 1 131 ? -9.127 70.261 40.101 1.00 30.09 131 THR A O 1
ATOM 727 N N . ASP A 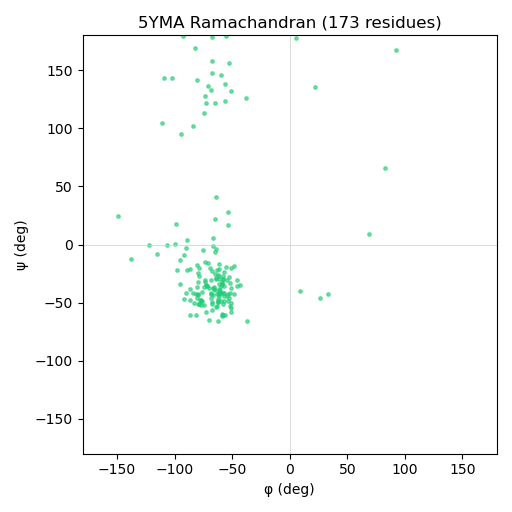1 132 ? -10.268 69.541 38.309 1.00 28.03 132 ASP A N 1
ATOM 728 C CA . ASP A 1 132 ? -11.217 68.743 39.104 1.00 26.63 132 ASP A CA 1
ATOM 729 C C . ASP A 1 132 ? -10.552 67.447 39.588 1.00 26.51 132 ASP A C 1
ATOM 730 O O . ASP A 1 132 ? -9.985 66.707 38.778 1.00 27.83 132 ASP A O 1
ATOM 735 N N . PRO A 1 133 ? -10.591 67.143 40.889 1.00 22.46 133 PRO A N 1
ATOM 736 C CA . PRO A 1 133 ? -9.922 65.925 41.374 1.00 21.80 133 PRO A CA 1
ATOM 737 C C . PRO A 1 133 ? -10.465 64.624 40.798 1.00 22.15 133 PRO A C 1
ATOM 738 O O . PRO A 1 133 ? -9.782 63.600 40.913 1.00 23.77 133 PRO A O 1
ATOM 742 N N . VAL A 1 134 ? -11.656 64.604 40.199 1.00 19.74 134 VAL A N 1
ATOM 743 C CA . VAL A 1 134 ? -12.070 63.368 39.544 1.00 21.70 134 VAL A CA 1
ATOM 744 C C . VAL A 1 134 ? -11.539 63.330 38.122 1.00 22.47 134 VAL A C 1
ATOM 745 O O . VAL A 1 134 ? -11.106 62.280 37.634 1.00 21.23 134 VAL A O 1
ATOM 749 N N . GLU A 1 135 ? -11.540 64.476 37.440 1.00 22.88 135 GLU A N 1
ATOM 750 C CA . GLU A 1 135 ? -10.896 64.535 36.135 1.00 23.56 135 GLU A CA 1
ATOM 751 C C . GLU A 1 135 ? -9.392 64.328 36.244 1.00 22.01 135 GLU A C 1
ATOM 752 O O . GLU A 1 135 ? -8.802 63.661 35.390 1.00 24.25 135 GLU A O 1
ATOM 758 N N . ILE A 1 136 ? -8.751 64.875 37.280 1.00 22.53 136 ILE A N 1
ATOM 759 C CA . ILE A 1 136 ? -7.317 64.657 37.428 1.00 20.48 136 ILE A CA 1
ATOM 760 C C . ILE A 1 136 ? -7.034 63.200 37.762 1.00 21.79 136 ILE A C 1
ATOM 761 O O . ILE A 1 136 ? -5.994 62.659 37.367 1.00 23.16 136 ILE A O 1
ATOM 766 N N . ALA A 1 137 ? -7.958 62.526 38.455 1.00 19.93 137 ALA A N 1
ATOM 767 C CA . ALA A 1 137 ? -7.786 61.094 38.696 1.00 20.55 137 ALA A CA 1
ATOM 768 C C . ALA A 1 137 ? -7.958 60.267 37.424 1.00 20.49 137 ALA A C 1
ATOM 769 O O . ALA A 1 137 ? -7.258 59.266 37.245 1.00 18.36 137 ALA A O 1
ATOM 771 N N . GLN A 1 138 ? -8.881 60.637 36.536 1.00 20.37 138 GLN A N 1
ATOM 772 C CA . GLN A 1 138 ? -9.022 59.838 35.327 1.00 19.18 138 GLN A CA 1
ATOM 773 C C . GLN A 1 138 ? -7.967 60.182 34.284 1.00 14.31 138 GLN A C 1
ATOM 774 O O . GLN A 1 138 ? -7.714 59.377 33.393 1.00 15.85 138 GLN A O 1
ATOM 780 N N . LEU A 1 139 ? -7.308 61.326 34.388 1.00 13.10 139 LEU A N 1
ATOM 781 C CA . LEU A 1 139 ? -6.203 61.577 33.474 1.00 13.67 139 LEU A CA 1
ATOM 782 C C . LEU A 1 139 ? -4.935 60.865 33.934 1.00 14.14 139 LEU A C 1
ATOM 783 O O . LEU A 1 139 ? -4.242 60.230 33.128 1.00 14.31 139 LEU A O 1
ATOM 788 N N . LYS A 1 140 ? -4.607 60.962 35.222 1.00 12.56 140 LYS A N 1
ATOM 789 C CA . LYS A 1 140 ? -3.491 60.176 35.740 1.00 14.33 140 LYS A CA 1
ATOM 790 C C . LYS A 1 140 ? -3.665 58.700 35.397 1.00 11.97 140 LYS A C 1
ATOM 791 O O . LYS A 1 140 ? -2.731 58.045 34.919 1.00 10.64 140 LYS A O 1
ATOM 797 N N . ALA A 1 141 ? -4.870 58.173 35.620 1.00 12.13 141 ALA A N 1
ATOM 798 C CA . ALA A 1 141 ? -5.170 56.788 35.289 1.00 9.21 141 ALA A CA 1
ATOM 799 C C . ALA A 1 141 ? -4.831 56.486 33.842 1.00 12.16 141 ALA A C 1
ATOM 800 O O . ALA A 1 141 ? -4.169 55.486 33.542 1.00 13.78 141 ALA A O 1
ATOM 802 N N . ASP A 1 142 ? -5.280 57.351 32.929 1.00 15.27 142 ASP A N 1
ATOM 803 C CA . ASP A 1 142 ? -5.167 57.093 31.500 1.00 12.32 142 ASP A CA 1
ATOM 804 C C . ASP A 1 142 ? -3.750 57.311 31.011 1.00 10.61 142 ASP A C 1
ATOM 805 O O . ASP A 1 142 ? -3.260 56.545 30.180 1.00 12.58 142 ASP A O 1
ATOM 810 N N . LEU A 1 143 ? -3.085 58.355 31.500 1.00 10.73 143 LEU A N 1
ATOM 811 C CA . LEU A 1 143 ? -1.691 58.561 31.131 1.00 11.88 143 LEU A CA 1
ATOM 812 C C . LEU A 1 143 ? -0.844 57.347 31.487 1.00 8.57 143 LEU A C 1
ATOM 813 O O . LEU A 1 143 ? 0.081 56.990 30.753 1.00 9.27 143 LEU A O 1
ATOM 818 N N . HIS A 1 144 ? -1.154 56.687 32.591 1.00 7.50 144 HIS A N 1
ATOM 819 C CA . HIS A 1 144 ? -0.489 55.430 32.879 1.00 8.55 144 HIS A CA 1
ATOM 820 C C . HIS A 1 144 ? -0.667 54.449 31.726 1.00 8.46 144 HIS A C 1
ATOM 821 O O . HIS A 1 144 ? 0.313 54.018 31.111 1.00 10.44 144 HIS A O 1
ATOM 828 N N . ILE A 1 145 ? -1.917 54.096 31.411 1.00 8.22 145 ILE A N 1
ATOM 829 C CA . ILE A 1 145 ? -2.202 53.178 30.306 1.00 8.02 145 ILE A CA 1
ATOM 830 C C . ILE A 1 145 ? -1.444 53.579 29.044 1.00 8.51 145 ILE A C 1
ATOM 831 O O . ILE A 1 145 ? -0.885 52.730 28.339 1.00 9.01 145 ILE A O 1
ATOM 836 N N . ALA A 1 146 ? -1.405 54.876 28.741 1.00 8.41 146 ALA A N 1
ATOM 837 C CA . ALA A 1 146 ? -0.682 55.316 27.556 1.00 7.91 146 ALA A CA 1
ATOM 838 C C . ALA A 1 146 ? 0.798 54.983 27.684 1.00 8.46 146 ALA A C 1
ATOM 839 O O . ALA A 1 146 ? 1.384 54.350 26.798 1.00 8.99 146 ALA A O 1
ATOM 841 N N . GLN A 1 147 ? 1.404 55.346 28.815 1.00 8.33 147 GLN A N 1
ATOM 842 C CA . GLN A 1 147 ? 2.836 55.137 28.984 1.00 8.56 147 GLN A CA 1
ATOM 843 C C . GLN A 1 147 ? 3.222 53.666 28.971 1.00 8.05 147 GLN A C 1
ATOM 844 O O . GLN A 1 147 ? 4.349 53.331 28.591 1.00 7.56 147 GLN A O 1
ATOM 850 N N . VAL A 1 148 ? 2.322 52.778 29.392 1.00 8.66 148 VAL A N 1
ATOM 851 C CA . VAL A 1 148 ? 2.628 51.353 29.326 1.00 8.01 148 VAL A CA 1
ATOM 852 C C . VAL A 1 148 ? 2.416 50.821 27.916 1.00 7.61 148 VAL A C 1
ATOM 853 O O . VAL A 1 148 ? 3.127 49.906 27.492 1.00 8.21 148 VAL A O 1
ATOM 857 N N . ASP A 1 149 ? 1.448 51.373 27.173 1.00 7.51 149 ASP A N 1
ATOM 858 C CA . ASP A 1 149 ? 1.348 51.084 25.746 1.00 6.29 149 ASP A CA 1
ATOM 859 C C . ASP A 1 149 ? 2.657 51.380 25.045 1.00 6.64 149 ASP A C 1
ATOM 860 O O . ASP A 1 149 ? 3.125 50.594 24.220 1.00 7.28 149 ASP A O 1
ATOM 865 N N . ILE A 1 150 ? 3.263 52.520 25.369 1.00 6.79 150 ILE A N 1
ATOM 866 C CA . ILE A 1 150 ? 4.485 52.951 24.702 1.00 6.31 150 ILE A CA 1
ATOM 867 C C . ILE A 1 150 ? 5.603 51.936 24.891 1.00 6.98 150 ILE A C 1
ATOM 868 O O . ILE A 1 150 ? 6.335 51.629 23.950 1.00 8.19 150 ILE A O 1
ATOM 873 N N . ASP A 1 151 ? 5.748 51.388 26.097 1.00 8.58 151 ASP A N 1
ATOM 874 C CA . ASP A 1 151 ? 6.794 50.397 26.355 1.00 9.45 151 ASP A CA 1
ATOM 875 C C . ASP A 1 151 ? 6.427 49.011 25.853 1.00 7.39 151 ASP A C 1
ATOM 876 O O . ASP A 1 151 ? 7.310 48.204 25.558 1.00 7.24 151 ASP A O 1
ATOM 881 N N . TYR A 1 152 ? 5.143 48.707 25.776 1.00 6.77 152 TYR A N 1
ATOM 882 C CA . TYR A 1 152 ? 4.720 47.480 25.133 1.00 6.35 152 TYR A CA 1
ATOM 883 C C . TYR A 1 152 ? 5.206 47.435 23.690 1.00 8.32 152 TYR A C 1
ATOM 884 O O . TYR A 1 152 ? 5.850 46.473 23.264 1.00 10.12 152 TYR A O 1
ATOM 893 N N . THR A 1 153 ? 4.938 48.493 22.927 1.00 9.33 153 THR A N 1
ATOM 894 C CA . THR A 1 153 ? 5.324 48.494 21.522 1.00 7.42 153 THR A CA 1
ATOM 895 C C . THR A 1 153 ? 6.835 48.461 21.368 1.00 7.83 153 THR A C 1
ATOM 896 O O . THR A 1 153 ? 7.341 47.981 20.349 1.00 10.75 153 THR A O 1
ATOM 900 N N . LYS A 1 154 ? 7.571 48.942 22.370 1.00 7.71 154 LYS A N 1
ATOM 901 C CA . LYS A 1 154 ? 9.030 48.919 22.316 1.00 8.87 154 LYS A CA 1
ATOM 902 C C . LYS A 1 154 ? 9.592 47.554 22.702 1.00 12.05 154 LYS A C 1
ATOM 903 O O . LYS A 1 154 ? 10.262 46.912 21.889 1.00 14.57 154 LYS A O 1
ATOM 909 N N . TYR A 1 155 ? 9.321 47.080 23.931 1.00 12.30 155 TYR A N 1
ATOM 910 C CA . TYR A 1 155 ? 10.021 45.922 24.497 1.00 11.27 155 TYR A CA 1
ATOM 911 C C . TYR A 1 155 ? 9.258 44.601 24.405 1.00 10.89 155 TYR A C 1
ATOM 912 O O . TYR A 1 155 ? 9.769 43.587 24.879 1.00 14.81 155 TYR A O 1
ATOM 921 N N . PHE A 1 156 ? 8.066 44.572 23.831 1.00 9.47 156 PHE A N 1
ATOM 922 C CA . PHE A 1 156 ? 7.456 43.301 23.474 1.00 9.66 156 PHE A CA 1
ATOM 923 C C . PHE A 1 156 ? 8.462 42.479 22.668 1.00 14.49 156 PHE A C 1
ATOM 924 O O . PHE A 1 156 ? 9.067 43.013 21.729 1.00 16.30 156 PHE A O 1
ATOM 932 N N . PRO A 1 157 ? 8.666 41.194 22.989 1.00 16.65 157 PRO A N 1
ATOM 933 C CA . PRO A 1 157 ? 9.854 40.500 22.481 1.00 19.13 157 PRO A CA 1
ATOM 934 C C . PRO A 1 157 ? 9.904 40.479 20.964 1.00 18.84 157 PRO A C 1
ATOM 935 O O . PRO A 1 157 ? 8.883 40.420 20.275 1.00 14.48 157 PRO A O 1
ATOM 939 N N . PHE A 1 158 ? 11.124 40.558 20.448 1.00 20.54 158 PHE A N 1
ATOM 940 C CA . PHE A 1 158 ? 11.288 40.639 19.011 1.00 19.56 158 PHE A CA 1
ATOM 941 C C . PHE A 1 158 ? 10.814 39.376 18.340 1.00 25.19 158 PHE A C 1
ATOM 942 O O . PHE A 1 158 ? 10.096 39.437 17.338 1.00 28.51 158 PHE A O 1
ATOM 958 N N . GLU A 1 160 ? 8.821 37.054 19.145 1.00 25.30 160 GLU A N 1
ATOM 959 C CA . GLU A 1 160 ? 7.470 36.578 19.325 1.00 23.58 160 GLU A CA 1
ATOM 960 C C . GLU A 1 160 ? 6.544 37.443 18.484 1.00 18.94 160 GLU A C 1
ATOM 961 O O . GLU A 1 160 ? 6.736 38.666 18.423 1.00 20.83 160 GLU A O 1
ATOM 967 N N . PRO A 1 161 ? 5.592 36.846 17.767 1.00 14.29 161 PRO A N 1
ATOM 968 C CA . PRO A 1 161 ? 4.702 37.648 16.923 1.00 14.29 161 PRO A CA 1
ATOM 969 C C . PRO A 1 161 ? 3.991 38.706 17.747 1.00 16.44 161 PRO A C 1
ATOM 970 O O . PRO A 1 161 ? 3.580 38.460 18.883 1.00 17.68 161 PRO A O 1
ATOM 974 N N . TYR A 1 162 ? 3.897 39.906 17.178 1.00 16.27 162 TYR A N 1
ATOM 975 C CA . TYR A 1 162 ? 3.418 41.065 17.909 1.00 11.88 162 TYR A CA 1
ATOM 976 C C . TYR A 1 162 ? 1.894 41.063 17.961 1.00 11.14 162 TYR A C 1
ATOM 977 O O . TYR A 1 162 ? 1.220 40.683 16.992 1.00 8.90 162 TYR A O 1
ATOM 986 N N . VAL A 1 163 ? 1.359 41.471 19.118 1.00 11.94 163 VAL A N 1
ATOM 987 C CA . VAL A 1 163 ? -0.075 41.472 19.411 1.00 10.82 163 VAL A CA 1
ATOM 988 C C . VAL A 1 163 ? -0.535 42.924 19.498 1.00 12.05 163 VAL A C 1
ATOM 989 O O . VAL A 1 163 ? -0.306 43.601 20.509 1.00 11.56 163 VAL A O 1
ATOM 993 N N . SER A 1 164 ? -1.220 43.395 18.458 1.00 11.19 164 SER A N 1
ATOM 994 C CA . SER A 1 164 ? -1.569 44.806 18.350 1.00 11.32 164 SER A CA 1
ATOM 995 C C . SER A 1 164 ? -2.531 45.242 19.461 1.00 13.49 164 SER A C 1
ATOM 996 O O . SER A 1 164 ? -3.629 44.694 19.608 1.00 15.62 164 SER A O 1
ATOM 999 N N . LEU A 1 165 ? -2.114 46.236 20.248 1.00 11.82 165 LEU A N 1
ATOM 1000 C CA . LEU A 1 165 ? -3.002 46.816 21.249 1.00 12.26 165 LEU A CA 1
ATOM 1001 C C . LEU A 1 165 ? -4.233 47.451 20.620 1.00 16.73 165 LEU A C 1
ATOM 1002 O O . LEU A 1 165 ? -5.304 47.489 21.240 1.00 19.80 165 LEU A O 1
ATOM 1007 N N . TYR A 1 166 ? -4.105 47.945 19.394 1.00 17.41 166 TYR A N 1
ATOM 1008 C CA . TYR A 1 166 ? -5.007 48.959 18.881 1.00 20.75 166 TYR A CA 1
ATOM 1009 C C . TYR A 1 166 ? -5.864 48.520 17.700 1.00 28.13 166 TYR A C 1
ATOM 1010 O O . TYR A 1 166 ? -6.767 49.269 17.303 1.00 29.65 166 TYR A O 1
ATOM 1019 N N . ALA A 1 167 ? -5.626 47.337 17.129 1.00 25.15 167 ALA A N 1
ATOM 1020 C CA . ALA A 1 167 ? -6.366 46.954 15.932 1.00 25.09 167 ALA A CA 1
ATOM 1021 C C . ALA A 1 167 ? -7.819 46.603 16.233 1.00 29.48 167 ALA A C 1
ATOM 1022 O O . ALA A 1 167 ? -8.699 46.865 15.408 1.00 34.29 167 ALA A O 1
ATOM 1024 N N . GLN A 1 168 ? -8.086 46.000 17.391 1.00 34.63 168 GLN A N 1
ATOM 1025 C CA . GLN A 1 168 ? -9.460 45.773 17.831 1.00 37.82 168 GLN A CA 1
ATOM 1026 C C . GLN A 1 168 ? -10.288 47.053 17.809 1.00 39.13 168 GLN A C 1
ATOM 1027 O O . GLN A 1 168 ? -11.515 47.001 17.645 1.00 42.58 168 GLN A O 1
ATOM 1033 N N . VAL A 1 169 ? -9.639 48.206 17.982 1.00 37.94 169 VAL A N 1
ATOM 1034 C CA . VAL A 1 169 ? -10.354 49.470 18.116 1.00 39.70 169 VAL A CA 1
ATOM 1035 C C . VAL A 1 169 ? -10.906 49.867 16.756 1.00 43.53 169 VAL A C 1
ATOM 1036 O O . VAL A 1 169 ? -10.158 50.006 15.778 1.00 38.28 169 VAL A O 1
ATOM 1040 N N . ARG A 1 170 ? -12.224 50.029 16.691 1.00 51.07 170 ARG A N 1
ATOM 1041 C CA . ARG A 1 170 ? -12.883 50.427 15.457 1.00 63.59 170 ARG A CA 1
ATOM 1042 C C . ARG A 1 170 ? -12.558 51.886 15.143 1.00 59.13 170 ARG A C 1
ATOM 1043 O O . ARG A 1 170 ? -12.564 52.744 16.032 1.00 47.23 170 ARG A O 1
ATOM 1051 N N . GLY A 1 171 ? -12.258 52.157 13.872 1.00 62.18 171 GLY A N 1
ATOM 1052 C CA . GLY A 1 171 ? -11.624 53.400 13.481 1.00 56.76 171 GLY A CA 1
ATOM 1053 C C . GLY A 1 171 ? -10.120 53.340 13.668 1.00 52.20 171 GLY A C 1
ATOM 1054 O O . GLY A 1 171 ? -9.563 54.046 14.513 1.00 54.95 171 GLY A O 1
ATOM 1055 N N . ASN A 1 172 ? -9.454 52.477 12.886 1.00 53.91 172 ASN A N 1
ATOM 1056 C CA . ASN A 1 172 ? -7.998 52.362 12.950 1.00 58.22 172 ASN A CA 1
ATOM 1057 C C . ASN A 1 172 ? -7.396 51.970 11.597 1.00 59.78 172 ASN A C 1
ATOM 1058 O O . ASN A 1 172 ? -6.297 51.400 11.563 1.00 56.79 172 ASN A O 1
ATOM 1063 N N . LYS A 1 173 ? -8.072 52.257 10.489 1.00 55.04 173 LYS A N 1
ATOM 1064 C CA . LYS A 1 173 ? -7.560 51.926 9.170 1.00 43.61 173 LYS A CA 1
ATOM 1065 C C . LYS A 1 173 ? -7.446 53.179 8.291 1.00 51.88 173 LYS A C 1
ATOM 1066 O O . LYS A 1 173 ? -6.946 54.224 8.732 1.00 49.70 173 LYS A O 1
ATOM 1072 N N . ASP A 1 183 ? -12.406 62.592 18.049 1.00 65.11 183 ASP A N 1
ATOM 1073 C CA . ASP A 1 183 ? -12.317 63.466 19.224 1.00 79.01 183 ASP A CA 1
ATOM 1074 C C . ASP A 1 183 ? -10.909 63.555 19.808 1.00 77.50 183 ASP A C 1
ATOM 1075 O O . ASP A 1 183 ? -9.971 62.919 19.321 1.00 71.96 183 ASP A O 1
ATOM 1080 N N . LYS A 1 184 ? -10.771 64.370 20.854 1.00 83.34 184 LYS A N 1
ATOM 1081 C CA . LYS A 1 184 ? -9.713 64.182 21.840 1.00 84.67 184 LYS A CA 1
ATOM 1082 C C . LYS A 1 184 ? -10.168 63.286 22.990 1.00 79.79 184 LYS A C 1
ATOM 1083 O O . LYS A 1 184 ? -9.366 62.995 23.888 1.00 80.25 184 LYS A O 1
ATOM 1089 N N . GLY A 1 185 ? -11.439 62.868 22.983 1.00 73.61 185 GLY A N 1
ATOM 1090 C CA . GLY A 1 185 ? -11.988 61.861 23.874 1.00 64.53 185 GLY A CA 1
ATOM 1091 C C . GLY A 1 185 ? -12.216 60.567 23.117 1.00 64.66 185 GLY A C 1
ATOM 1092 O O . GLY A 1 185 ? -12.683 59.566 23.673 1.00 57.88 185 GLY A O 1
ATOM 1093 N N . ALA A 1 186 ? -11.899 60.594 21.824 1.00 64.08 186 ALA A N 1
ATOM 1094 C CA . ALA A 1 186 ? -11.714 59.381 21.046 1.00 52.86 186 ALA A CA 1
ATOM 1095 C C . ALA A 1 186 ? -10.387 58.709 21.359 1.00 39.74 186 ALA A C 1
ATOM 1096 O O . ALA A 1 186 ? -10.111 57.634 20.832 1.00 34.33 186 ALA A O 1
ATOM 1098 N N . ALA A 1 187 ? -9.559 59.337 22.187 1.00 43.19 187 ALA A N 1
ATOM 1099 C CA . ALA A 1 187 ? -8.433 58.693 22.844 1.00 33.43 187 ALA A CA 1
ATOM 1100 C C . ALA A 1 187 ? -8.865 57.758 23.966 1.00 22.82 187 ALA A C 1
ATOM 1101 O O . ALA A 1 187 ? -8.049 56.975 24.455 1.00 18.42 187 ALA A O 1
ATOM 1103 N N . ALA A 1 188 ? -10.106 57.846 24.424 1.00 25.07 188 ALA A N 1
ATOM 1104 C CA . ALA A 1 188 ? -10.559 56.923 25.448 1.00 22.81 188 ALA A CA 1
ATOM 1105 C C . ALA A 1 188 ? -11.088 55.637 24.850 1.00 22.76 188 ALA A C 1
ATOM 1106 O O . ALA A 1 188 ? -11.158 54.622 25.546 1.00 18.78 188 ALA A O 1
ATOM 1108 N N . ARG A 1 189 ? -11.478 55.661 23.578 1.00 31.94 189 ARG A N 1
ATOM 1109 C CA . ARG A 1 189 ? -11.808 54.415 22.905 1.00 27.27 189 ARG A CA 1
ATOM 1110 C C . ARG A 1 189 ? -10.596 53.494 22.865 1.00 19.09 189 ARG A C 1
ATOM 1111 O O . ARG A 1 189 ? -10.721 52.296 23.113 1.00 19.46 189 ARG A O 1
ATOM 1119 N N . TYR A 1 190 ? -9.407 54.037 22.589 1.00 18.90 190 TYR A N 1
ATOM 1120 C CA . TYR A 1 190 ? -8.216 53.195 22.492 1.00 19.39 190 TYR A CA 1
ATOM 1121 C C . TYR A 1 190 ? -7.646 52.851 23.861 1.00 16.41 190 TYR A C 1
ATOM 1122 O O . TYR A 1 190 ? -7.127 51.747 24.067 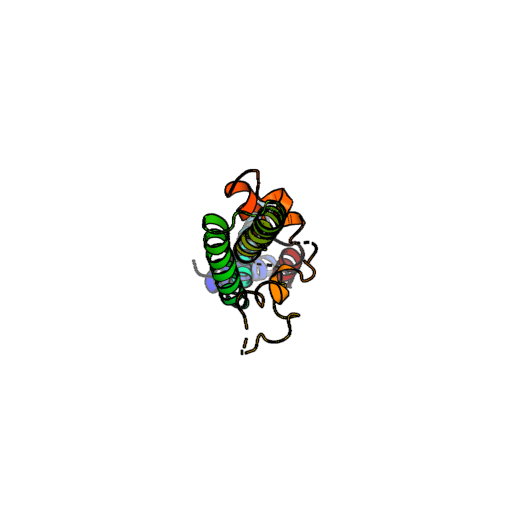1.00 14.20 190 TYR A O 1
ATOM 1131 N N . LEU A 1 191 ? -7.703 53.794 24.797 1.00 16.95 191 LEU A N 1
ATOM 1132 C CA . LEU A 1 191 ? -7.023 53.617 26.070 1.00 11.97 191 LEU A CA 1
ATOM 1133 C C . LEU A 1 191 ? -7.804 52.741 27.037 1.00 14.32 191 LEU A C 1
ATOM 1134 O O . LEU A 1 191 ? -7.206 52.126 27.920 1.00 17.20 191 LEU A O 1
ATOM 1139 N N . HIS A 1 192 ? -9.122 52.656 26.897 1.00 20.25 192 HIS A N 1
ATOM 1140 C CA . HIS A 1 192 ? -9.939 51.824 27.771 1.00 19.81 192 HIS A CA 1
ATOM 1141 C C . HIS A 1 192 ? -10.277 50.472 27.153 1.00 16.85 192 HIS A C 1
ATOM 1142 O O . HIS A 1 192 ? -11.212 49.811 27.609 1.00 22.14 192 HIS A O 1
ATOM 1149 N N . ALA A 1 193 ? -9.552 50.050 26.128 1.00 16.29 193 ALA A N 1
ATOM 1150 C CA . ALA A 1 193 ? -9.785 48.749 25.516 1.00 15.58 193 ALA A CA 1
ATOM 1151 C C . ALA A 1 193 ? -9.072 47.667 26.324 1.00 19.74 193 ALA A C 1
ATOM 1152 O O . ALA A 1 193 ? -8.260 47.965 27.212 1.00 24.85 193 ALA A O 1
ATOM 1154 N N . PRO A 1 194 ? -9.355 46.395 26.052 1.00 11.74 194 PRO A N 1
ATOM 1155 C CA . PRO A 1 194 ? -8.690 45.321 26.790 1.00 11.24 194 PRO A CA 1
ATOM 1156 C C . PRO A 1 194 ? -7.208 45.238 26.491 1.00 11.64 194 PRO A C 1
ATOM 1157 O O . PRO A 1 194 ? -6.749 45.514 25.378 1.00 11.75 194 PRO A O 1
ATOM 1161 N N . ARG A 1 195 ? -6.458 44.832 27.507 1.00 10.84 195 ARG A N 1
ATOM 1162 C CA . ARG A 1 195 ? -5.043 44.700 27.244 1.00 10.77 195 ARG A CA 1
ATOM 1163 C C . ARG A 1 195 ? -4.641 43.229 27.208 1.00 11.11 195 ARG A C 1
ATOM 1164 O O . ARG A 1 195 ? -5.199 42.422 27.956 1.00 14.19 195 ARG A O 1
ATOM 1172 N N . PRO A 1 196 ? -3.713 42.855 26.326 1.00 10.76 196 PRO A N 1
ATOM 1173 C CA . PRO A 1 196 ? -3.196 41.478 26.294 1.00 10.89 196 PRO A CA 1
ATOM 1174 C C . PRO A 1 196 ? -2.393 41.159 27.539 1.00 11.89 196 PRO A C 1
ATOM 1175 O O . PRO A 1 196 ? -1.873 42.072 28.199 1.00 12.16 196 PRO A O 1
ATOM 1179 N N . PRO A 1 197 ? -2.243 39.873 27.876 1.00 11.54 197 PRO A N 1
ATOM 1180 C CA . PRO A 1 197 ? -1.583 39.516 29.149 1.00 12.51 197 PRO A CA 1
ATOM 1181 C C . PRO A 1 197 ? -0.131 39.933 29.201 1.00 11.69 197 PRO A C 1
ATOM 1182 O O . PRO A 1 197 ? 0.419 40.141 30.294 1.00 8.81 197 PRO A O 1
ATOM 1194 N N . TRP A 1 199 ? 0.950 42.823 28.039 1.00 10.62 199 TRP A N 1
ATOM 1195 C CA . TRP A 1 199 ? 0.847 44.188 28.520 1.00 8.49 199 TRP A CA 1
ATOM 1196 C C . TRP A 1 199 ? 0.862 44.225 30.047 1.00 10.37 199 TRP A C 1
ATOM 1197 O O . TRP A 1 199 ? 1.553 45.051 30.654 1.00 10.14 199 TRP A O 1
ATOM 1208 N N . TYR A 1 200 ? 0.134 43.303 30.692 1.00 11.90 200 TYR A N 1
ATOM 1209 C CA . TYR A 1 200 ? 0.152 43.260 32.154 1.00 10.93 200 TYR A CA 1
ATOM 1210 C C . TYR A 1 200 ? 1.523 42.878 32.682 1.00 9.85 200 TYR A C 1
ATOM 1211 O O . TYR A 1 200 ? 1.959 43.413 33.708 1.00 9.31 200 TYR A O 1
ATOM 1220 N N . GLU A 1 201 ? 2.224 41.979 31.986 1.00 9.32 201 GLU A N 1
ATOM 1221 C CA . GLU A 1 201 ? 3.600 41.678 32.355 1.00 10.29 201 GLU A CA 1
ATOM 1222 C C . GLU A 1 201 ? 4.474 42.912 32.226 1.00 11.46 201 GLU A C 1
ATOM 1223 O O . GLU A 1 201 ? 5.243 43.229 33.139 1.00 13.01 201 GLU A O 1
ATOM 1229 N N . ILE A 1 202 ? 4.383 43.616 31.088 1.00 11.49 202 ILE A N 1
ATOM 1230 C CA . ILE A 1 202 ? 5.215 44.805 30.895 1.00 10.78 202 ILE A CA 1
ATOM 1231 C C . ILE A 1 202 ? 4.930 45.837 31.966 1.00 9.67 202 ILE A C 1
ATOM 1232 O O . ILE A 1 202 ? 5.838 46.545 32.409 1.00 8.92 202 ILE A O 1
ATOM 1237 N N . GLU A 1 203 ? 3.672 45.946 32.394 1.00 9.73 203 GLU A N 1
ATOM 1238 C CA . GLU A 1 203 ? 3.330 46.912 33.427 1.00 11.02 203 GLU A CA 1
ATOM 1239 C C . GLU A 1 203 ? 4.164 46.680 34.680 1.00 13.55 203 GLU A C 1
ATOM 1240 O O . GLU A 1 203 ? 4.761 47.618 35.223 1.00 13.38 203 GLU A O 1
ATOM 1246 N N . LYS A 1 204 ? 4.236 45.426 35.144 1.00 15.19 204 LYS A N 1
ATOM 1247 C CA . LYS A 1 204 ? 5.094 45.112 36.286 1.00 14.72 204 LYS A CA 1
ATOM 1248 C C . LYS A 1 204 ? 6.566 45.277 35.918 1.00 14.72 204 LYS A C 1
ATOM 1249 O O . LYS A 1 204 ? 7.289 46.071 36.533 1.00 18.10 204 LYS A O 1
ATOM 1255 N N . ILE A 1 205 ? 7.008 44.569 34.875 1.00 15.66 205 ILE A N 1
ATOM 1256 C CA . ILE A 1 205 ? 8.417 44.359 34.525 1.00 14.02 205 ILE A CA 1
ATOM 1257 C C . ILE A 1 205 ? 9.109 45.645 34.084 1.00 13.60 205 ILE A C 1
ATOM 1258 O O . ILE A 1 205 ? 10.304 45.624 33.768 1.00 14.79 205 ILE A O 1
ATOM 1263 N N . ARG A 1 206 ? 8.373 46.766 34.036 1.00 14.21 206 ARG A N 1
ATOM 1264 C CA . ARG A 1 206 ? 8.935 48.016 33.533 1.00 13.65 206 ARG A CA 1
ATOM 1265 C C . ARG A 1 206 ? 9.461 48.916 34.637 1.00 18.72 206 ARG A C 1
ATOM 1266 O O . ARG A 1 206 ? 10.175 49.874 34.330 1.00 24.13 206 ARG A O 1
ATOM 1274 N N . GLU A 1 207 ? 9.138 48.641 35.901 1.00 18.69 207 GLU A N 1
ATOM 1275 C CA . GLU A 1 207 ? 10.110 48.948 36.933 1.00 23.81 207 GLU A CA 1
ATOM 1276 C C . GLU A 1 207 ? 11.296 48.013 36.758 1.00 37.88 207 GLU A C 1
ATOM 1277 O O . GLU A 1 207 ? 11.314 47.145 35.879 1.00 38.34 207 GLU A O 1
ATOM 1283 N N . GLU A 1 208 ? 12.297 48.177 37.615 1.00 50.08 208 GLU A N 1
ATOM 1284 C CA . GLU A 1 208 ? 13.575 47.477 37.509 1.00 59.45 208 GLU A CA 1
ATOM 1285 C C . GLU A 1 208 ? 14.372 47.947 36.295 1.00 59.70 208 GLU A C 1
ATOM 1286 O O . GLU A 1 208 ? 15.401 47.342 35.953 1.00 61.94 208 GLU A O 1
ATOM 1292 N N . GLY A 1 209 ? 13.920 49.007 35.630 1.00 47.67 209 GLY A N 1
ATOM 1293 C CA . GLY A 1 209 ? 14.740 49.729 34.686 1.00 44.26 209 GLY A CA 1
ATOM 1294 C C . GLY A 1 209 ? 14.599 49.249 33.258 1.00 36.25 209 GLY A C 1
ATOM 1295 O O . GLY A 1 209 ? 14.029 48.195 32.955 1.00 26.84 209 GLY A O 1
ATOM 1296 N N . VAL A 1 210 ? 15.145 50.072 32.363 1.00 40.72 210 VAL A N 1
ATOM 1297 C CA . VAL A 1 210 ? 15.218 49.703 30.958 1.00 35.50 210 VAL A CA 1
ATOM 1298 C C . VAL A 1 210 ? 16.053 48.451 30.782 1.00 33.56 210 VAL A C 1
ATOM 1299 O O . VAL A 1 210 ? 15.845 47.694 29.832 1.00 36.50 210 VAL A O 1
ATOM 1303 N N . THR A 1 211 ? 16.992 48.197 31.696 1.00 36.60 211 THR A N 1
ATOM 1304 C CA . THR A 1 211 ? 17.856 47.025 31.563 1.00 40.48 211 THR A CA 1
ATOM 1305 C C . THR A 1 211 ? 17.066 45.716 31.715 1.00 39.55 211 THR A C 1
ATOM 1306 O O . THR A 1 211 ? 17.321 44.743 30.993 1.00 31.96 211 THR A O 1
ATOM 1310 N N . ALA A 1 212 ? 16.081 45.678 32.615 1.00 38.08 212 ALA A N 1
ATOM 1311 C CA . ALA A 1 212 ? 15.234 44.493 32.697 1.00 31.35 212 ALA A CA 1
ATOM 1312 C C . ALA A 1 212 ? 14.274 44.411 31.523 1.00 28.38 212 ALA A C 1
ATOM 1313 O O . ALA A 1 212 ? 13.931 43.314 31.077 1.00 27.77 212 ALA A O 1
ATOM 1315 N N . LEU A 1 213 ? 13.836 45.556 31.005 1.00 29.82 213 LEU A N 1
ATOM 1316 C CA . LEU A 1 213 ? 12.882 45.547 29.904 1.00 25.29 213 LEU A CA 1
ATOM 1317 C C . LEU A 1 213 ? 13.450 44.858 28.667 1.00 27.39 213 LEU A C 1
ATOM 1318 O O . LEU A 1 213 ? 12.761 44.052 28.028 1.00 22.77 213 LEU A O 1
ATOM 1323 N N . GLU A 1 214 ? 14.705 45.158 28.305 1.00 27.26 214 GLU A N 1
ATOM 1324 C CA . GLU A 1 214 ? 15.229 44.611 27.060 1.00 26.55 214 GLU A CA 1
ATOM 1325 C C . GLU A 1 214 ? 15.666 43.169 27.205 1.00 30.30 214 GLU A C 1
ATOM 1326 O O . GLU A 1 214 ? 15.754 42.463 26.192 1.00 31.08 214 GLU A O 1
ATOM 1332 N N . LYS A 1 215 ? 15.919 42.709 28.433 1.00 27.21 215 LYS A N 1
ATOM 1333 C CA . LYS A 1 215 ? 15.992 41.270 28.654 1.00 28.34 215 LYS A CA 1
ATOM 1334 C C . LYS A 1 215 ? 14.753 40.584 28.096 1.00 29.81 215 LYS A C 1
ATOM 1335 O O . LYS A 1 215 ? 14.845 39.523 27.466 1.00 32.77 215 LYS A O 1
ATOM 1341 N N . LEU A 1 216 ? 13.579 41.188 28.307 1.00 30.72 216 LEU A N 1
ATOM 1342 C CA . LEU A 1 216 ? 12.355 40.653 27.725 1.00 26.10 216 LEU A CA 1
ATOM 1343 C C . LEU A 1 216 ? 12.319 40.880 26.223 1.00 25.67 216 LEU A C 1
ATOM 1344 O O . LEU A 1 216 ? 11.812 40.041 25.466 1.00 27.13 216 LEU A O 1
ATOM 1349 N N . GLN A 1 217 ? 12.850 42.016 25.779 1.00 22.51 217 GLN A N 1
ATOM 1350 C CA . GLN A 1 217 ? 12.734 42.399 24.380 1.00 22.06 217 GLN A CA 1
ATOM 1351 C C . GLN A 1 217 ? 13.422 41.390 23.467 1.00 24.99 217 GLN A C 1
ATOM 1352 O O . GLN A 1 217 ? 12.850 40.948 22.463 1.00 22.04 217 GLN A O 1
ATOM 1358 N N . ASN A 1 218 ? 14.645 40.994 23.816 1.00 27.92 218 ASN A N 1
ATOM 1359 C CA . ASN A 1 218 ? 15.404 40.031 23.028 1.00 32.56 218 ASN A CA 1
ATOM 1360 C C . ASN A 1 218 ? 15.165 38.589 23.433 1.00 35.29 218 ASN A C 1
ATOM 1361 O O . ASN A 1 218 ? 15.850 37.707 22.904 1.00 34.29 218 ASN A O 1
ATOM 1366 N N . ARG A 1 219 ? 14.259 38.343 24.381 1.00 37.55 219 ARG A N 1
ATOM 1367 C CA . ARG A 1 219 ? 13.920 36.999 24.831 1.00 38.03 219 ARG A CA 1
ATOM 1368 C C . ARG A 1 219 ? 13.910 36.018 23.669 1.00 36.80 219 ARG A C 1
ATOM 1369 O O . ARG A 1 219 ? 13.248 36.249 22.651 1.00 39.45 219 ARG A O 1
ATOM 1377 N N . ALA A 1 220 ? 14.677 34.931 23.822 1.00 26.94 220 ALA A N 1
ATOM 1378 C CA . ALA A 1 220 ? 14.846 33.920 22.786 1.00 29.12 220 ALA A CA 1
ATOM 1379 C C . ALA A 1 220 ? 13.874 32.756 22.958 1.00 32.08 220 ALA A C 1
ATOM 1380 O O . ALA A 1 220 ? 14.160 31.808 23.707 1.00 32.97 220 ALA A O 1
ATOM 1382 N N . PRO A 1 221 ? 12.727 32.775 22.276 1.00 29.17 221 PRO A N 1
ATOM 1383 C CA . PRO A 1 221 ? 11.712 31.744 22.526 1.00 41.91 221 PRO A CA 1
ATOM 1384 C C . PRO A 1 221 ? 12.187 30.386 22.036 1.00 44.21 221 PRO A C 1
ATOM 1385 O O . PRO A 1 221 ? 12.678 30.251 20.914 1.00 45.42 221 PRO A O 1
ATOM 1389 N N . GLU A 1 222 ? 12.020 29.373 22.886 1.00 43.94 222 GLU A N 1
ATOM 1390 C CA . GLU A 1 222 ? 12.404 28.019 22.519 1.00 42.75 222 GLU A CA 1
ATOM 1391 C C . GLU A 1 222 ? 11.555 27.521 21.359 1.00 38.83 222 GLU A C 1
ATOM 1392 O O . GLU A 1 222 ? 11.782 26.419 20.856 1.00 46.84 222 GLU A O 1
ATOM 1398 N N . LYS A 1 223 ? 10.576 28.309 20.920 1.00 31.99 223 LYS A N 1
ATOM 1399 C CA . LYS A 1 223 ? 9.825 27.909 19.739 1.00 41.43 223 LYS A CA 1
ATOM 1400 C C . LYS A 1 223 ? 10.714 27.967 18.507 1.00 42.55 223 LYS A C 1
ATOM 1401 O O . LYS A 1 223 ? 10.746 27.025 17.704 1.00 39.03 223 LYS A O 1
ATOM 1407 N N . VAL A 1 224 ? 11.467 29.059 18.360 1.00 44.67 224 VAL A N 1
ATOM 1408 C CA . VAL A 1 224 ? 12.371 29.189 17.224 1.00 48.67 224 VAL A CA 1
ATOM 1409 C C . VAL A 1 224 ? 13.761 28.616 17.503 1.00 44.04 224 VAL A C 1
ATOM 1410 O O . VAL A 1 224 ? 14.472 28.272 16.552 1.00 47.20 224 VAL A O 1
ATOM 1414 N N . ILE A 1 225 ? 14.168 28.489 18.770 1.00 37.75 225 ILE A N 1
ATOM 1415 C CA . ILE A 1 225 ? 15.315 27.638 19.084 1.00 31.77 225 ILE A CA 1
ATOM 1416 C C . ILE A 1 225 ? 15.129 26.266 18.455 1.00 36.18 225 ILE A C 1
ATOM 1417 O O . ILE A 1 225 ? 15.982 25.780 17.705 1.00 39.01 225 ILE A O 1
ATOM 1422 N N . LYS A 1 226 ? 13.997 25.626 18.746 1.00 43.46 226 LYS A N 1
ATOM 1423 C CA . LYS A 1 226 ? 13.702 24.323 18.167 1.00 48.30 226 LYS A CA 1
ATOM 1424 C C . LYS A 1 226 ? 13.433 24.403 16.667 1.00 47.18 226 LYS A C 1
ATOM 1425 O O . LYS A 1 226 ? 13.560 23.386 15.978 1.00 52.58 226 LYS A O 1
ATOM 1431 N N . LYS A 1 227 ? 13.091 25.581 16.135 1.00 43.55 227 LYS A N 1
ATOM 1432 C CA . LYS A 1 227 ? 12.869 25.685 14.692 1.00 47.51 227 LYS A CA 1
ATOM 1433 C C . LYS A 1 227 ? 14.184 25.703 13.916 1.00 48.26 227 LYS A C 1
ATOM 1434 O O . LYS A 1 227 ? 14.334 24.975 12.928 1.00 47.05 227 LYS A O 1
ATOM 1440 N N . VAL A 1 228 ? 15.143 26.538 14.335 1.00 48.02 228 VAL A N 1
ATOM 1441 C CA . VAL A 1 228 ? 16.422 26.582 13.630 1.00 42.48 228 VAL A CA 1
ATOM 1442 C C . VAL A 1 228 ? 17.251 25.350 13.966 1.00 44.86 228 VAL A C 1
ATOM 1443 O O . VAL A 1 228 ? 17.931 24.796 13.097 1.00 52.60 228 VAL A O 1
ATOM 1447 N N . ASP A 1 229 ? 17.187 24.877 15.215 1.00 41.01 229 ASP A N 1
ATOM 1448 C CA . ASP A 1 229 ? 17.905 23.656 15.556 1.00 43.62 229 ASP A CA 1
ATOM 1449 C C . ASP A 1 229 ? 17.457 22.498 14.674 1.00 45.60 229 ASP A C 1
ATOM 1450 O O . ASP A 1 229 ? 18.237 21.577 14.407 1.00 43.24 229 ASP A O 1
ATOM 1455 N N . ALA A 1 230 ? 16.218 22.545 14.185 1.00 47.48 230 ALA A N 1
ATOM 1456 C CA . ALA A 1 230 ? 15.718 21.501 13.300 1.00 49.14 230 ALA A CA 1
ATOM 1457 C C . ALA A 1 230 ? 16.246 21.684 11.884 1.00 52.93 230 ALA A C 1
ATOM 1458 O O . ALA A 1 230 ? 16.743 20.733 11.270 1.00 58.28 230 ALA A O 1
ATOM 1460 N N . LYS A 1 231 ? 16.155 22.910 11.365 1.00 51.11 231 LYS 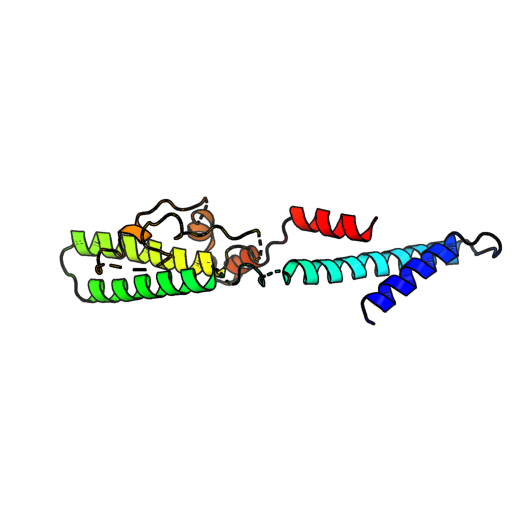A N 1
ATOM 1461 C CA . LYS A 1 231 ? 16.512 23.188 9.975 1.00 52.35 231 LYS A CA 1
ATOM 1462 C C . LYS A 1 231 ? 17.978 22.850 9.691 1.00 53.92 231 LYS A C 1
ATOM 1463 O O . LYS A 1 231 ? 18.303 22.302 8.629 1.00 50.91 231 LYS A O 1
ATOM 1469 N N . VAL A 1 232 ? 18.871 23.144 10.640 1.00 48.06 232 VAL A N 1
ATOM 1470 C CA . VAL A 1 232 ? 20.264 22.711 10.571 1.00 42.98 232 VAL A CA 1
ATOM 1471 C C . VAL A 1 232 ? 20.335 21.190 10.585 1.00 54.63 232 VAL A C 1
ATOM 1472 O O . VAL A 1 232 ? 20.707 20.569 9.582 1.00 61.31 232 VAL A O 1
ATOM 1476 N N . GLU A 1 233 ? 19.930 20.582 11.709 1.00 54.00 233 GLU A N 1
ATOM 1477 C CA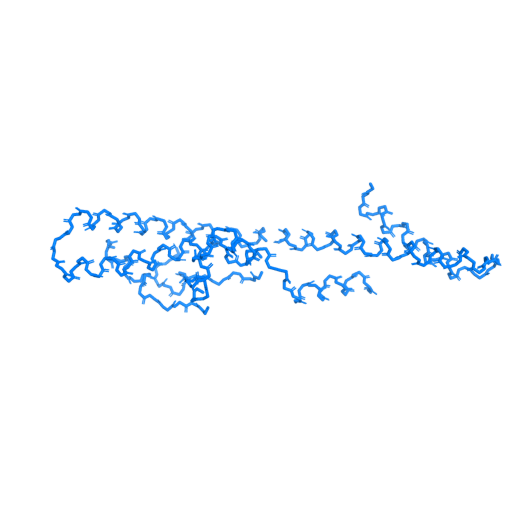 . GLU A 1 233 ? 20.195 19.172 11.993 1.00 54.61 233 GLU A CA 1
ATOM 1478 C C . GLU A 1 233 ? 19.494 18.213 11.034 1.00 65.08 233 GLU A C 1
ATOM 1479 O O . GLU A 1 233 ? 19.741 17.003 11.115 1.00 68.97 233 GLU A O 1
ATOM 1485 N N . LYS A 1 234 ? 18.637 18.705 10.141 1.00 62.07 234 LYS A N 1
ATOM 1486 C CA . LYS A 1 234 ? 18.096 17.873 9.068 1.00 58.00 234 LYS A CA 1
ATOM 1487 C C . LYS A 1 234 ? 18.009 18.647 7.748 1.00 50.32 234 LYS A C 1
ATOM 1488 O O . LYS A 1 234 ? 16.953 19.168 7.388 1.00 43.96 234 LYS A O 1
#

Secondary structure (DSSP, 8-state):
--HHHHHHHHHHHHHHHS--SS---SHHHHHHHHHHHHHHHHHHHHHHHHHHH--TTT--HHHHHHHHHHHHHHHHHHHHH---HHHHHHHHHHHHHHHHHHHHHHHS-------SSTTSSS----STHHHHHTS-----HHHHHHTSSHHHHHHHHHT---HHHHHHHHHHHH-

Foldseek 3Di:
DDLVVLVVLLVVLVVVVVPDPDDDDPPVVVVSVVSNVVSLVVNLVVVLVVVLVCVVPVCLLVVQLVLLVVLLVLLVVVLVPDDDVVVNVVSVVQNLLSVLSNLCSVLQASPDHDNLAPVQPPDCPNCVSVSSSVDDDDVSVVSSVQCPVDPVSSNCSHPDDDVVVVVVSNVVSVD

Solvent-accessible surface area: 11926 Å² total

Organism: Chaetomium thermophilum (strain DSM 1495 / CBS 144.50 / IMI 039719) (NCBI:txid759272)

InterPro domains:
  IPR019310 rRNA-processing protein Efg1 [PF10153] (52-166)
  IPR050786 EFG1 rRNA-processing [PTHR33911] (17-308)

Nearest PDB structures (foldseek):
  5yma-assembly1_A  TM=1.006E+00  e=2.775E-22  Thermochaetoides thermophila DSM 1495
  6xky-assembly1_A  TM=2.953E-01  e=3.288E+00  Caulobacter vibrioides NA1000

Radius of gyration: 25.34 Å; Cα contacts (8 Å, |Δi|>4): 125; chains: 1; bounding box: 56×68×39 Å

B-factor: mean 31.37, std 19.22, range [5.15, 103.68]

Sequence (175 aa):
ESLGAIKKRARAIERLLARDNLKLPANKQKELERELKAHKERIKDIEFKRERSKISKYHVRFFERRKALRFAQQLERRLSKATDPVEIAQLKADLHIAQVDIDYTKYFPFEPYVSLYAQVRGNKDKGAAARYLHAPRPPWYEIEKIREEGVTALEKLQNRAPEKVIKKVDAKVEK